Protein AF-A0A9Q0EM76-F1 (afdb_monomer)

pLDDT: mean 86.52, std 14.3, range [43.91, 97.19]

InterPro domains:
  IPR011992 EF-hand domain pair [SSF47473] (1-53)
  IPR028846 Recoverin family [PTHR23055] (5-52)

Nearest PDB structures (foldseek):
  1le8-assembly1_B  TM=6.472E-01  e=1.648E+00  Saccharomyces cerevisiae
  1yrn-assembly1_B  TM=6.357E-01  e=1.887E+00  Saccharomyces cerevisiae
  5eg0-assembly1_A  TM=7.619E-01  e=3.976E+00  Homo sapiens
  1bw5-assembly1_A  TM=6.478E-01  e=2.648E+00  Rattus norvegicus
  1x2n-assembly1_A  TM=6.324E-01  e=7.318E+00  Homo sapiens

Mean predicted aligned error: 5.67 Å

Solvent-accessible surface area (backbone atoms only — not comparable to full-atom values): 3528 Å² total; per-residue (Å²): 142,78,86,76,82,87,60,84,50,70,68,59,47,54,51,49,40,74,75,43,97,48,54,74,68,54,52,53,51,52,51,53,50,47,39,68,80,30,77,83,73,64,83,51,72,71,65,53,49,57,77,72,59,127

Secondary structure (DSSP, 8-state):
------S--HHHHHHHHHHSS--HHHHHHHHHHHHHH-TTS---HHHHHHTT--

Sequence (54 aa):
MGKTNSKLTPEVMEDLVKSTEFNEHELKQWYKGFLKDCPSGRLNLDEFQQLYVK

Foldseek 3Di:
DDDDPLDDDPVNLVVPVVVDVDHSVVVVVVSVVCCVVPVVSDDDPVNVVVVVDD

Organism: NCBI:txid630683

Structure (mmCIF, N/CA/C/O backbone):
data_AF-A0A9Q0EM76-F1
#
_entry.id   AF-A0A9Q0EM76-F1
#
loop_
_atom_site.group_PDB
_atom_site.id
_atom_site.type_symbol
_atom_site.label_atom_id
_atom_site.label_alt_id
_atom_site.label_comp_id
_atom_site.label_asym_id
_atom_site.label_entity_id
_atom_site.label_seq_id
_atom_site.pdbx_PDB_ins_code
_atom_site.Cartn_x
_atom_site.Cartn_y
_atom_site.Cartn_z
_atom_site.occupancy
_atom_site.B_iso_or_equiv
_atom_site.auth_seq_id
_atom_site.auth_comp_id
_atom_site.auth_asym_id
_atom_site.auth_atom_id
_atom_site.pdbx_PDB_model_num
ATOM 1 N N . MET A 1 1 ? 9.881 23.040 -4.422 1.00 43.91 1 MET A N 1
ATOM 2 C CA . MET A 1 1 ? 10.149 21.584 -4.445 1.00 43.91 1 MET A CA 1
ATOM 3 C C . MET A 1 1 ? 9.494 20.975 -3.205 1.00 43.91 1 MET A C 1
ATOM 5 O O . MET A 1 1 ? 10.069 21.049 -2.130 1.00 43.91 1 MET A O 1
ATOM 9 N N . GLY A 1 2 ? 8.236 20.528 -3.302 1.00 45.44 2 GLY A N 1
ATOM 10 C CA . GLY A 1 2 ? 7.395 20.191 -2.145 1.00 45.44 2 GLY A CA 1
ATOM 11 C C . GLY A 1 2 ? 6.694 18.842 -2.303 1.00 45.44 2 GLY A C 1
ATOM 12 O O . GLY A 1 2 ? 5.810 18.712 -3.136 1.00 45.44 2 GLY A O 1
ATOM 13 N N . LYS A 1 3 ? 7.155 17.872 -1.504 1.00 48.16 3 LYS A N 1
ATOM 14 C CA . LYS A 1 3 ? 6.516 16.638 -1.005 1.00 48.16 3 LYS A CA 1
ATOM 15 C C . LYS A 1 3 ? 5.240 16.176 -1.730 1.00 48.16 3 LYS A C 1
ATOM 17 O O . LYS A 1 3 ? 4.133 16.549 -1.354 1.00 48.16 3 LYS A O 1
ATOM 22 N N . THR A 1 4 ? 5.395 15.261 -2.683 1.00 50.41 4 THR A N 1
ATOM 23 C CA . THR A 1 4 ? 4.304 14.399 -3.147 1.00 50.41 4 THR A CA 1
ATOM 24 C C . THR A 1 4 ? 3.988 13.384 -2.048 1.00 50.41 4 THR A C 1
ATOM 26 O O . THR A 1 4 ? 4.859 12.613 -1.679 1.00 50.41 4 THR A O 1
ATOM 29 N N . ASN A 1 5 ? 2.783 13.443 -1.476 1.00 54.09 5 ASN A N 1
ATOM 30 C CA . ASN A 1 5 ? 2.079 12.484 -0.597 1.00 54.09 5 ASN A CA 1
ATOM 31 C C . ASN A 1 5 ? 2.644 11.039 -0.446 1.00 54.09 5 ASN A C 1
ATOM 33 O O . ASN A 1 5 ? 1.949 10.059 -0.686 1.00 54.09 5 ASN A O 1
ATOM 37 N N . SER A 1 6 ? 3.880 10.853 0.026 1.00 60.50 6 SER A N 1
ATOM 38 C CA . SER A 1 6 ? 4.500 9.525 0.206 1.00 60.50 6 SER A CA 1
ATOM 39 C C . SER A 1 6 ? 4.067 8.831 1.503 1.00 60.50 6 SER A C 1
ATOM 41 O O . SER A 1 6 ? 4.798 7.993 2.025 1.00 60.50 6 SER A O 1
ATOM 43 N N . LYS A 1 7 ? 2.930 9.214 2.089 1.00 71.56 7 LYS A N 1
ATOM 44 C CA . LYS A 1 7 ? 2.443 8.665 3.359 1.00 71.56 7 LYS A CA 1
ATOM 45 C C . LYS A 1 7 ? 1.029 8.141 3.172 1.00 71.56 7 LYS A C 1
ATOM 47 O O . LYS A 1 7 ? 0.181 8.863 2.658 1.00 71.56 7 LYS A O 1
ATOM 52 N N . LEU A 1 8 ? 0.803 6.908 3.621 1.00 82.31 8 LEU A N 1
ATOM 53 C CA . LEU A 1 8 ? -0.538 6.352 3.776 1.00 82.31 8 LEU A CA 1
ATOM 54 C C . LEU A 1 8 ? -1.333 7.267 4.713 1.00 82.31 8 LEU A C 1
ATOM 56 O O . LEU A 1 8 ? -0.826 7.664 5.769 1.00 82.31 8 LEU A O 1
ATOM 60 N N . THR A 1 9 ? -2.541 7.645 4.299 1.00 89.12 9 THR A N 1
ATOM 61 C CA . THR A 1 9 ? -3.452 8.392 5.168 1.00 89.12 9 THR A CA 1
ATOM 62 C C . THR A 1 9 ? -3.904 7.491 6.322 1.00 89.12 9 THR A C 1
ATOM 64 O O . THR A 1 9 ? -3.883 6.266 6.177 1.00 89.12 9 THR A O 1
ATOM 67 N N . PRO A 1 10 ? -4.308 8.063 7.470 1.00 90.31 10 PRO A N 1
ATOM 68 C CA . PRO A 1 10 ? -4.815 7.275 8.593 1.00 90.31 10 PRO A CA 1
ATOM 69 C C . PRO A 1 10 ? -5.986 6.365 8.200 1.00 90.31 10 PRO A C 1
ATOM 71 O O . PRO A 1 10 ? -5.967 5.192 8.536 1.00 90.31 10 PRO A O 1
ATOM 74 N N . GLU A 1 11 ? -6.924 6.875 7.398 1.00 94.00 11 GLU A N 1
ATOM 75 C CA . GLU A 1 11 ? -8.086 6.120 6.908 1.00 94.00 11 GLU A CA 1
ATOM 76 C C . GLU A 1 11 ? -7.674 4.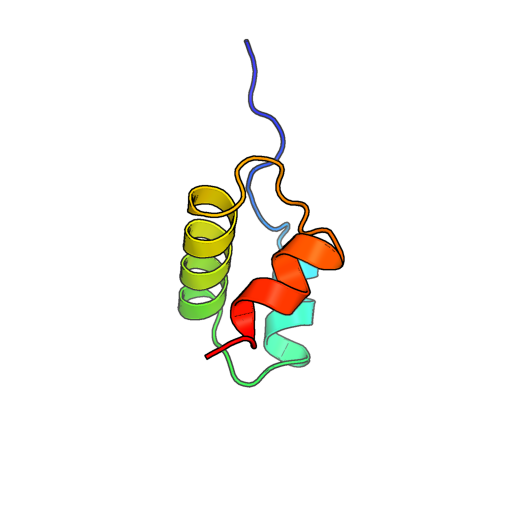880 6.098 1.00 94.00 11 GLU A C 1
ATOM 78 O O . GLU A 1 11 ? -8.085 3.767 6.407 1.00 94.00 11 GLU A O 1
ATOM 83 N N . VAL A 1 12 ? -6.762 5.044 5.130 1.00 92.44 12 VAL A N 1
ATOM 84 C CA . VAL A 1 12 ? -6.246 3.914 4.339 1.00 92.44 12 VAL A CA 1
ATOM 85 C C . VAL A 1 12 ? -5.485 2.926 5.224 1.00 92.44 12 VAL A C 1
ATOM 87 O O . VAL A 1 12 ? -5.549 1.721 5.000 1.00 92.44 12 VAL A O 1
ATOM 90 N N . MET A 1 13 ? -4.759 3.409 6.235 1.00 94.25 13 MET A N 1
ATOM 91 C CA . MET A 1 13 ? -4.066 2.530 7.175 1.00 94.25 13 MET A CA 1
ATOM 92 C C . MET A 1 13 ? -5.050 1.688 7.992 1.00 94.25 13 MET A C 1
ATOM 94 O O . MET A 1 13 ? -4.853 0.483 8.121 1.00 94.25 13 MET A O 1
ATOM 98 N N . GLU A 1 14 ? -6.111 2.297 8.519 1.00 95.44 14 GLU A N 1
ATOM 99 C CA . GLU A 1 14 ? -7.148 1.582 9.263 1.00 95.44 14 GLU A CA 1
ATOM 100 C C . GLU A 1 14 ? -7.833 0.520 8.399 1.00 95.44 14 GLU A C 1
ATOM 102 O O . GLU A 1 14 ? -8.052 -0.598 8.869 1.00 95.44 14 GLU A O 1
ATOM 107 N N . ASP A 1 15 ? -8.123 0.834 7.138 1.00 96.75 15 ASP A N 1
ATOM 108 C CA . ASP A 1 15 ? -8.704 -0.122 6.196 1.00 96.75 15 ASP A CA 1
ATOM 109 C C . ASP A 1 15 ? -7.755 -1.289 5.910 1.00 96.75 15 ASP A C 1
ATOM 111 O O . ASP A 1 15 ? -8.178 -2.447 5.917 1.00 96.75 15 ASP A O 1
ATOM 115 N N . LEU A 1 16 ? -6.461 -1.022 5.714 1.00 96.38 16 LEU A N 1
ATOM 116 C CA . LEU A 1 16 ? -5.452 -2.061 5.490 1.00 96.38 16 LEU A CA 1
ATOM 117 C C . LEU A 1 16 ? -5.276 -2.968 6.714 1.00 96.38 16 LEU A C 1
ATOM 119 O O . LEU A 1 16 ? -5.201 -4.183 6.560 1.00 96.38 16 LEU A O 1
ATOM 123 N N . VAL A 1 17 ? -5.268 -2.413 7.928 1.00 96.56 17 VAL A N 1
ATOM 124 C CA . VAL A 1 17 ? -5.190 -3.209 9.167 1.00 96.56 17 VAL A CA 1
ATOM 125 C C . VAL A 1 17 ? -6.449 -4.059 9.363 1.00 96.56 17 VAL A C 1
ATOM 127 O O . VAL A 1 17 ? -6.360 -5.180 9.845 1.00 96.56 17 VAL A O 1
ATOM 130 N N . LYS A 1 18 ? -7.634 -3.563 8.982 1.00 97.19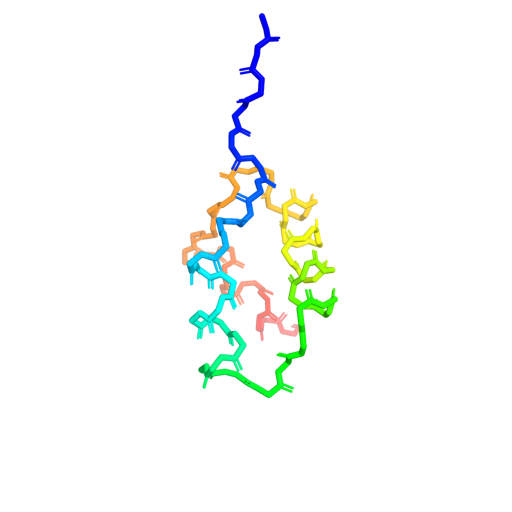 18 LYS A N 1
ATOM 131 C CA . LYS A 1 18 ? -8.890 -4.332 9.087 1.00 97.19 18 LYS A CA 1
ATOM 132 C C . LYS A 1 18 ? -9.032 -5.409 8.011 1.00 97.19 18 LYS A C 1
ATOM 134 O O . LYS A 1 18 ? -9.731 -6.393 8.233 1.00 97.19 18 LYS A O 1
ATOM 139 N N . SER A 1 19 ? -8.433 -5.197 6.841 1.00 96.94 19 SER A N 1
ATOM 140 C CA . 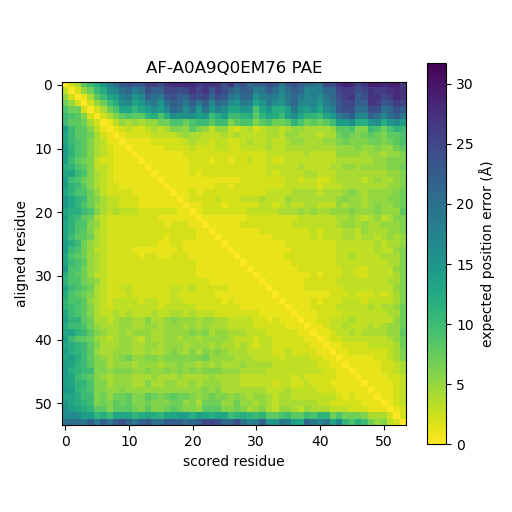SER A 1 19 ? -8.553 -6.089 5.679 1.00 96.94 19 SER A CA 1
ATOM 141 C C . SER A 1 19 ? -7.409 -7.093 5.545 1.00 96.94 19 SER A C 1
ATOM 143 O O . SER A 1 19 ? -7.476 -7.978 4.693 1.00 96.94 19 SER A O 1
ATOM 145 N N . THR A 1 20 ? -6.371 -6.980 6.373 1.00 96.69 20 THR A N 1
ATOM 146 C CA . THR A 1 20 ? -5.201 -7.862 6.352 1.00 96.69 20 THR A CA 1
ATOM 147 C C . THR A 1 20 ? -4.847 -8.328 7.762 1.00 96.69 20 THR A C 1
ATOM 149 O O . THR A 1 20 ? -5.351 -7.802 8.746 1.00 96.69 20 THR A O 1
ATOM 152 N N . GLU A 1 21 ? -3.959 -9.314 7.877 1.00 96.88 21 GLU A N 1
ATOM 153 C CA . GLU A 1 21 ? -3.441 -9.778 9.174 1.00 96.88 21 GLU A CA 1
ATOM 154 C C . GLU A 1 21 ? -2.186 -9.004 9.625 1.00 96.88 21 GLU A C 1
ATOM 156 O O . GLU A 1 21 ? -1.504 -9.413 10.563 1.00 96.88 21 GLU A O 1
ATOM 161 N N . PHE A 1 22 ? -1.863 -7.888 8.959 1.00 96.94 22 PHE A N 1
ATOM 162 C CA . PHE A 1 22 ? -0.680 -7.083 9.255 1.00 96.94 22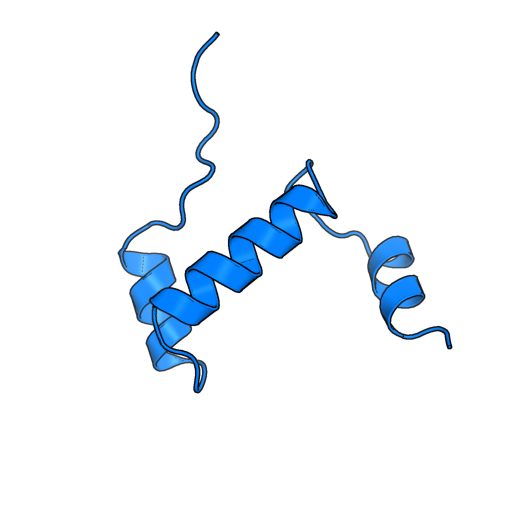 PHE A CA 1
ATOM 163 C C . PHE A 1 22 ? -0.999 -5.917 10.186 1.00 96.94 22 PHE A C 1
ATOM 165 O O . PHE A 1 22 ? -2.031 -5.252 10.077 1.00 96.94 22 PHE A O 1
ATOM 172 N N . ASN A 1 23 ? -0.055 -5.604 11.069 1.00 96.06 23 ASN A N 1
ATOM 173 C CA . ASN A 1 23 ? -0.136 -4.405 11.892 1.00 96.06 23 ASN A CA 1
ATOM 174 C C . ASN A 1 23 ? 0.380 -3.156 11.149 1.00 96.06 23 ASN A C 1
ATOM 176 O O . ASN A 1 23 ? 1.044 -3.225 10.112 1.00 96.06 23 ASN A O 1
ATOM 180 N N . GLU A 1 24 ? 0.115 -1.980 11.721 1.00 94.69 24 GLU A N 1
ATOM 181 C CA . GLU A 1 24 ? 0.503 -0.692 11.132 1.00 94.69 24 GLU A CA 1
ATOM 182 C C . GLU A 1 24 ? 2.015 -0.583 10.845 1.00 94.69 24 GLU A C 1
ATOM 184 O O . GLU A 1 24 ? 2.426 0.044 9.863 1.00 94.69 24 GLU A O 1
ATOM 189 N N . HIS A 1 25 ? 2.865 -1.172 11.692 1.00 94.56 25 HIS A N 1
ATOM 190 C CA . HIS A 1 25 ? 4.313 -1.123 11.505 1.00 94.56 25 HIS A CA 1
ATOM 191 C C . HIS A 1 25 ? 4.738 -1.912 10.266 1.00 94.56 25 HIS A C 1
ATOM 193 O O . HIS A 1 25 ? 5.501 -1.400 9.443 1.00 94.56 25 HIS A O 1
ATOM 199 N N . GLU A 1 26 ? 4.215 -3.125 10.110 1.00 96.56 26 GLU A N 1
ATOM 200 C CA . GLU A 1 26 ? 4.488 -3.996 8.966 1.00 96.56 26 GLU A CA 1
ATOM 201 C C . GLU A 1 26 ? 4.008 -3.356 7.663 1.00 96.56 26 GLU A C 1
ATOM 203 O O . GLU A 1 26 ? 4.776 -3.257 6.707 1.00 96.56 26 GLU A O 1
ATOM 208 N N . LEU A 1 27 ? 2.785 -2.820 7.642 1.00 95.56 27 LEU A N 1
ATOM 209 C CA . LEU A 1 27 ? 2.227 -2.138 6.470 1.00 95.56 27 LEU A CA 1
ATOM 210 C C . LEU A 1 27 ? 3.072 -0.926 6.051 1.00 95.56 27 LEU A C 1
ATOM 212 O O . LEU A 1 27 ? 3.337 -0.722 4.864 1.00 95.56 27 LEU A O 1
ATOM 216 N N . LYS A 1 28 ? 3.569 -0.138 7.015 1.00 93.12 28 LYS A N 1
ATOM 217 C CA . LYS A 1 28 ? 4.493 0.977 6.739 1.00 93.12 28 LYS A CA 1
ATOM 218 C C . LYS A 1 28 ? 5.820 0.496 6.157 1.00 93.12 28 LYS A C 1
ATOM 220 O O . LYS A 1 28 ? 6.357 1.154 5.262 1.00 93.12 28 LYS A O 1
ATOM 225 N N . GLN A 1 29 ? 6.365 -0.610 6.660 1.00 94.56 29 GLN A N 1
ATOM 226 C CA . GLN A 1 29 ? 7.598 -1.191 6.128 1.00 94.56 29 GLN A CA 1
ATOM 227 C C . GLN A 1 29 ? 7.405 -1.705 4.700 1.00 94.56 29 GLN A C 1
ATOM 229 O O . GLN A 1 29 ? 8.206 -1.359 3.830 1.00 94.56 29 GLN A O 1
ATOM 234 N N . TRP A 1 30 ? 6.318 -2.432 4.438 1.00 93.88 30 TRP A N 1
ATOM 235 C CA . TRP A 1 30 ? 5.955 -2.906 3.103 1.00 93.88 30 TRP A CA 1
ATOM 236 C C . TRP A 1 30 ? 5.778 -1.759 2.116 1.00 93.88 30 TRP A C 1
ATOM 238 O O . TRP A 1 30 ? 6.393 -1.771 1.054 1.00 93.88 30 TRP A O 1
ATOM 248 N N . TYR A 1 31 ? 5.027 -0.719 2.482 1.00 92.81 31 T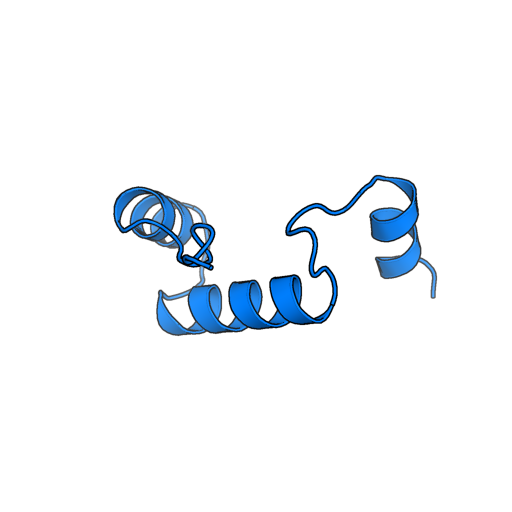YR A N 1
ATOM 249 C CA . TYR A 1 31 ? 4.826 0.444 1.619 1.00 92.81 31 TYR A CA 1
ATOM 250 C C . TYR A 1 31 ? 6.136 1.183 1.316 1.00 92.81 31 TYR A C 1
ATOM 252 O O . TYR A 1 31 ? 6.373 1.621 0.191 1.00 92.81 31 TYR A O 1
ATOM 260 N N . LYS A 1 32 ? 7.035 1.284 2.302 1.00 91.62 32 LYS A N 1
ATOM 261 C CA . LYS A 1 32 ? 8.369 1.859 2.095 1.00 91.62 32 LYS A CA 1
ATOM 262 C C . LYS A 1 32 ? 9.224 1.004 1.155 1.00 91.62 32 LYS A C 1
ATOM 264 O O . LYS A 1 32 ? 9.931 1.572 0.328 1.00 91.62 32 LYS A O 1
ATOM 269 N N . GLY A 1 33 ? 9.182 -0.322 1.295 1.00 92.25 33 GLY A N 1
ATOM 270 C CA . GLY A 1 33 ? 9.846 -1.253 0.379 1.00 92.25 33 GLY A CA 1
ATOM 271 C C . GLY A 1 33 ? 9.308 -1.099 -1.041 1.00 92.25 33 GLY A C 1
ATOM 272 O O . GLY A 1 33 ? 10.070 -0.829 -1.962 1.00 92.25 33 GLY A O 1
ATOM 273 N N . PHE A 1 34 ? 7.984 -1.099 -1.180 1.00 91.94 34 PHE A N 1
ATOM 274 C CA . PHE A 1 34 ? 7.304 -0.880 -2.449 1.00 91.94 34 PHE A CA 1
ATOM 275 C C . PHE A 1 34 ? 7.725 0.428 -3.125 1.00 91.94 34 PHE A C 1
ATOM 277 O O . PHE A 1 34 ? 8.084 0.406 -4.292 1.00 91.94 34 PHE A O 1
ATOM 284 N N . LEU A 1 35 ? 7.766 1.561 -2.415 1.00 91.31 35 LEU A N 1
ATOM 285 C CA . LEU A 1 35 ? 8.210 2.834 -3.004 1.00 91.31 35 LEU A CA 1
ATOM 286 C C . LEU A 1 35 ? 9.704 2.871 -3.353 1.00 91.31 35 LEU A C 1
ATOM 288 O O . LEU A 1 35 ? 10.119 3.679 -4.182 1.00 91.31 35 LEU A O 1
ATOM 292 N N . LYS A 1 36 ? 10.527 2.042 -2.706 1.00 90.19 36 LYS A N 1
ATOM 293 C CA . LYS A 1 36 ? 11.946 1.915 -3.046 1.00 90.19 36 LYS A CA 1
ATOM 294 C C . LYS A 1 36 ? 12.118 1.158 -4.362 1.00 90.19 36 LYS A C 1
ATOM 296 O O . LYS A 1 36 ? 12.907 1.594 -5.196 1.00 90.19 36 LYS A O 1
ATOM 301 N N . ASP A 1 37 ? 11.378 0.068 -4.531 1.00 88.44 37 ASP A N 1
ATOM 302 C CA . ASP A 1 37 ? 11.462 -0.794 -5.713 1.00 88.44 37 ASP A CA 1
ATOM 303 C C . ASP A 1 37 ? 10.643 -0.225 -6.886 1.00 88.44 37 ASP A C 1
ATOM 305 O O . ASP A 1 37 ? 11.00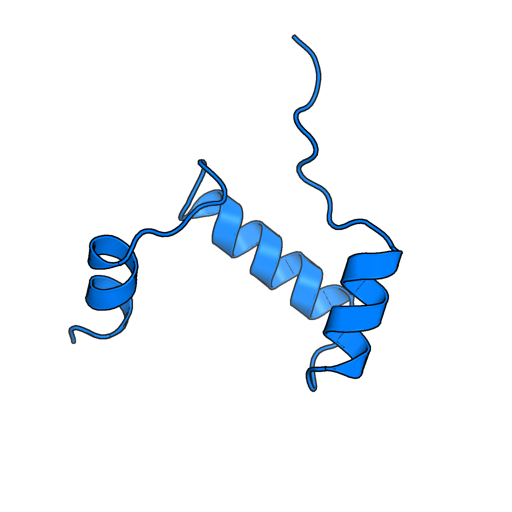4 -0.381 -8.048 1.00 88.44 37 ASP A O 1
ATOM 309 N N . CYS A 1 38 ? 9.584 0.525 -6.574 1.00 89.44 38 CYS A 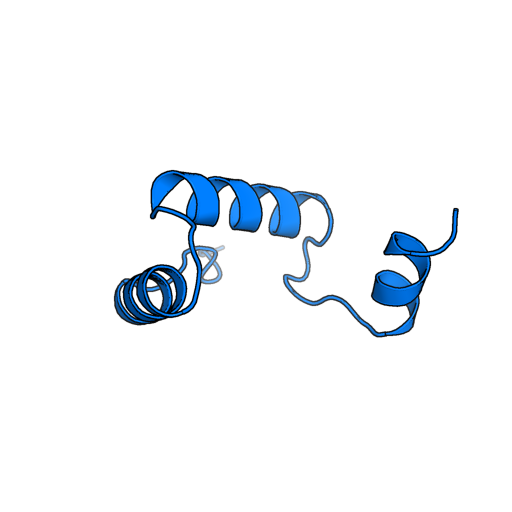N 1
ATOM 310 C CA . CYS A 1 38 ? 8.68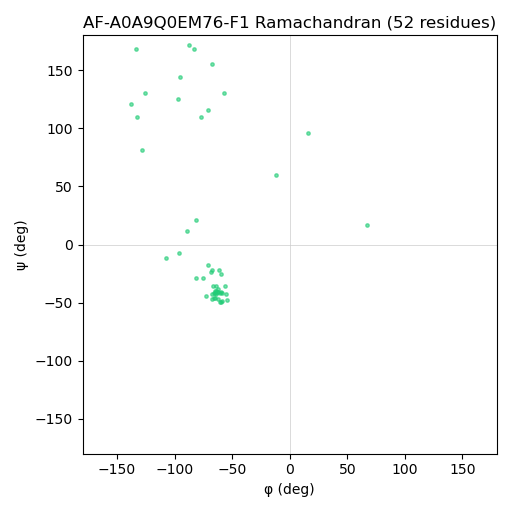4 1.191 -7.504 1.00 89.44 38 CYS A CA 1
ATOM 311 C C . CYS A 1 38 ? 8.537 2.691 -7.145 1.00 89.44 38 CYS A C 1
ATOM 313 O O . CYS A 1 38 ? 7.548 3.103 -6.527 1.00 89.44 38 CYS A O 1
ATOM 315 N N . PRO A 1 39 ? 9.495 3.555 -7.544 1.00 89.06 39 PRO A N 1
ATOM 316 C CA . PRO A 1 39 ? 9.492 4.982 -7.191 1.00 89.06 39 PRO A CA 1
ATOM 317 C C . PRO A 1 39 ? 8.283 5.776 -7.704 1.00 89.06 39 PRO A C 1
ATOM 319 O O . PRO A 1 39 ? 7.963 6.836 -7.167 1.00 89.06 39 PRO A O 1
ATOM 322 N N . SER A 1 40 ? 7.604 5.278 -8.742 1.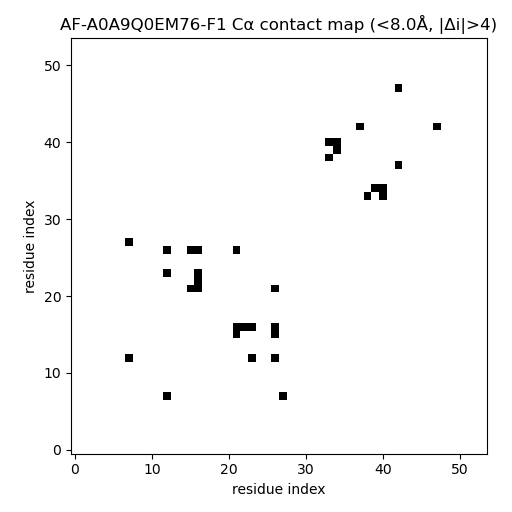00 88.50 40 SER A N 1
ATOM 323 C CA . SER A 1 40 ? 6.360 5.854 -9.268 1.00 88.50 40 SER A CA 1
ATOM 324 C C . SER A 1 40 ? 5.165 5.646 -8.325 1.00 88.50 40 SER A C 1
ATOM 326 O O . SER A 1 40 ? 4.138 6.311 -8.484 1.00 88.50 40 SER A O 1
ATOM 328 N N . GLY A 1 41 ? 5.276 4.710 -7.375 1.00 88.56 41 GLY A N 1
ATOM 329 C CA . GLY A 1 41 ? 4.172 4.225 -6.552 1.00 88.56 41 GLY A CA 1
ATOM 330 C C . GLY A 1 41 ? 3.123 3.439 -7.341 1.00 88.56 41 GLY A C 1
ATOM 331 O O . GLY A 1 41 ? 1.998 3.288 -6.868 1.00 88.56 41 GLY A O 1
ATOM 332 N N . ARG A 1 42 ? 3.447 2.984 -8.557 1.00 89.56 42 ARG A N 1
ATOM 333 C CA . ARG A 1 42 ? 2.533 2.273 -9.455 1.00 89.56 42 ARG A CA 1
ATOM 334 C C . ARG A 1 42 ? 3.244 1.112 -10.120 1.00 89.56 42 ARG A C 1
ATOM 336 O O . ARG A 1 42 ? 4.182 1.332 -10.877 1.00 89.56 42 ARG A O 1
ATOM 343 N N . LEU A 1 43 ? 2.714 -0.080 -9.903 1.00 89.81 43 LEU A N 1
ATOM 344 C CA . LEU A 1 43 ? 3.173 -1.289 -10.562 1.00 89.81 43 LEU A CA 1
ATOM 345 C C . LEU A 1 43 ? 2.270 -1.580 -11.761 1.00 89.81 43 LEU A C 1
ATOM 347 O O . LEU A 1 43 ? 1.045 -1.625 -11.612 1.00 89.81 43 LEU A O 1
ATOM 351 N N . ASN A 1 44 ? 2.851 -1.732 -12.947 1.00 90.69 44 ASN A N 1
ATOM 352 C CA . ASN A 1 44 ? 2.108 -2.149 -14.134 1.00 90.69 44 ASN A CA 1
ATOM 353 C C . ASN A 1 44 ? 2.049 -3.685 -14.251 1.00 90.69 44 ASN A C 1
ATOM 355 O O . ASN A 1 44 ? 2.671 -4.408 -13.473 1.00 90.69 44 ASN A O 1
ATOM 359 N N . LEU A 1 45 ? 1.256 -4.189 -15.202 1.00 91.81 45 LEU A N 1
ATOM 360 C CA . LEU A 1 45 ? 1.034 -5.629 -15.349 1.00 91.81 45 LEU A CA 1
ATOM 361 C C . LEU A 1 45 ? 2.329 -6.390 -15.672 1.00 91.81 45 LEU A C 1
ATOM 363 O O . LEU A 1 45 ? 2.550 -7.457 -15.106 1.00 91.81 45 LEU A O 1
ATOM 367 N N . ASP A 1 46 ? 3.180 -5.838 -16.534 1.00 90.81 46 ASP A N 1
ATOM 368 C CA . ASP A 1 46 ? 4.429 -6.479 -16.951 1.00 90.81 46 ASP A CA 1
ATOM 369 C C . ASP A 1 46 ? 5.422 -6.552 -15.780 1.00 90.81 46 ASP A C 1
ATOM 371 O O . ASP A 1 46 ? 6.026 -7.595 -15.532 1.00 90.81 46 ASP A O 1
ATOM 375 N N . GLU A 1 47 ? 5.538 -5.475 -14.996 1.00 89.38 47 GLU A N 1
ATOM 376 C CA . GLU A 1 47 ? 6.346 -5.440 -13.769 1.00 89.38 47 GLU A CA 1
ATOM 377 C C . GLU A 1 47 ? 5.815 -6.418 -12.714 1.00 89.38 47 GLU A C 1
ATOM 379 O O . GLU A 1 47 ? 6.590 -7.117 -12.064 1.00 89.38 47 GLU A O 1
ATOM 384 N N . PHE A 1 48 ? 4.491 -6.512 -12.561 1.00 90.75 48 PHE A N 1
ATOM 385 C CA . PHE A 1 48 ? 3.870 -7.459 -11.639 1.00 90.75 48 PHE A CA 1
ATOM 386 C C . PHE A 1 48 ? 4.129 -8.910 -12.047 1.00 90.75 48 PHE A C 1
ATOM 388 O O . PHE A 1 48 ? 4.410 -9.738 -11.184 1.00 90.75 48 PHE A O 1
ATOM 395 N N . GLN A 1 49 ? 4.088 -9.227 -13.345 1.00 92.69 49 GLN A N 1
ATOM 396 C CA . GLN A 1 49 ? 4.405 -10.571 -13.833 1.00 92.69 49 GLN A CA 1
ATOM 397 C C . GLN A 1 49 ? 5.827 -10.987 -13.451 1.00 92.69 49 GLN A C 1
ATOM 399 O O . GLN A 1 49 ? 6.016 -12.111 -12.990 1.00 92.69 49 GLN A O 1
ATOM 404 N N . GLN A 1 50 ? 6.810 -10.084 -13.554 1.00 88.81 50 GLN A N 1
ATOM 405 C CA . GLN A 1 50 ? 8.201 -10.388 -13.195 1.00 88.81 50 GLN A CA 1
ATOM 406 C C . GLN A 1 50 ? 8.384 -10.809 -11.730 1.00 88.81 50 GLN A C 1
ATOM 408 O O . GLN A 1 50 ? 9.303 -11.567 -11.441 1.00 88.81 50 GLN A O 1
ATOM 413 N N . LEU A 1 51 ? 7.499 -10.402 -10.812 1.00 87.25 51 LEU A N 1
ATOM 414 C CA . LEU A 1 51 ? 7.550 -10.838 -9.409 1.00 87.25 51 LEU A CA 1
ATOM 415 C C . LEU A 1 51 ? 7.231 -12.333 -9.222 1.00 87.25 51 LEU A C 1
ATOM 417 O O . LEU A 1 51 ? 7.599 -12.914 -8.203 1.00 87.25 51 LEU A O 1
ATOM 421 N N . TYR A 1 52 ? 6.538 -12.949 -10.184 1.00 89.38 52 TYR A N 1
ATOM 422 C CA . TYR A 1 52 ? 6.125 -14.358 -10.144 1.00 89.38 52 TYR A CA 1
ATOM 423 C C . TYR A 1 52 ? 6.918 -15.251 -11.098 1.00 89.38 52 TYR A C 1
ATOM 425 O O . TYR A 1 52 ? 6.817 -16.478 -11.020 1.00 89.38 52 TYR A O 1
ATOM 433 N N . VAL A 1 53 ? 7.694 -14.658 -12.005 1.00 82.75 53 VAL A N 1
ATOM 434 C CA . VAL A 1 53 ? 8.598 -15.403 -12.877 1.00 82.75 53 VAL A CA 1
ATOM 435 C C . VAL A 1 53 ? 9.820 -15.791 -12.044 1.00 82.75 53 VAL A C 1
ATOM 437 O O . VAL A 1 53 ? 10.593 -14.934 -11.626 1.00 82.75 53 VAL A O 1
ATOM 440 N N . LYS A 1 54 ? 9.938 -17.089 -11.753 1.00 58.81 54 LYS A N 1
ATOM 441 C CA . LYS A 1 54 ? 11.123 -17.687 -11.124 1.00 58.81 54 LYS A CA 1
ATOM 442 C C . LYS A 1 54 ? 12.350 -17.599 -12.021 1.00 58.81 54 LYS A C 1
ATOM 444 O O . LYS A 1 54 ? 12.192 -17.869 -13.233 1.00 58.81 54 LYS A O 1
#

Radius of gyration: 13.08 Å; Cα contacts (8 Å, |Δi|>4): 17; chains: 1; bounding box: 21×39×29 Å